Protein 4P4Y (pdb70)

Radius of gyration: 23.5 Å; Cα contacts (8 Å, |Δi|>4): 113; chains: 7; bounding box: 56×49×52 Å

Structure (mmCIF, N/CA/C/O backbone):
data_4P4Y
#
_entry.id   4P4Y
#
_cell.length_a   66.260
_cell.length_b   66.260
_cell.length_c   154.630
_cell.angle_alpha   90.00
_cell.angle_beta   90.00
_cell.angle_gamma   120.00
#
_symmetry.space_group_name_H-M   'H 3 2'
#
loop_
_entity.id
_entity.type
_entity.pdbx_description
1 polymer 'CYCLIC HEXADECAPEPTIDE (ORN)YLL(PHI)YTE(ORN)KVT(MAA)TVK'
2 non-polymer 'SULFATE ION'
3 non-polymer 'CHLORIDE ION'
4 water water
#
loop_
_atom_site.group_PDB
_atom_site.id
_atom_site.type_symbol
_atom_site.label_atom_id
_atom_site.label_alt_id
_atom_site.label_comp_id
_atom_site.label_asym_id
_atom_site.label_entity_id
_atom_site.label_seq_id
_atom_site.pdbx_PDB_ins_code
_atom_site.Cartn_x
_atom_site.Cartn_y
_atom_site.Cartn_z
_atom_site.occupancy
_atom_site.B_iso_or_equiv
_atom_site.auth_seq_id
_atom_site.auth_comp_id
_atom_site.auth_asym_id
_atom_site.auth_atom_id
_atom_site.pdbx_PDB_model_num
ATOM 19 N N . TYR A 1 2 ? 10.557 32.265 63.846 1.00 21.43 2 TYR A N 1
ATOM 20 C CA . TYR A 1 2 ? 10.486 31.777 65.218 1.00 21.03 2 TYR A CA 1
ATOM 21 C C . TYR A 1 2 ? 11.868 31.372 65.655 1.00 18.22 2 TYR A C 1
ATOM 22 O O . TYR A 1 2 ? 12.745 31.063 64.844 1.00 17.05 2 TYR A O 1
ATOM 40 N N . LEU A 1 3 ? 12.021 31.354 66.982 1.00 19.49 3 LEU A N 1
ATOM 41 C CA . LEU A 1 3 ? 13.223 30.834 67.648 1.00 16.00 3 LEU A CA 1
ATOM 42 C C . LEU A 1 3 ? 12.820 29.502 68.211 1.00 17.06 3 LEU A C 1
ATOM 43 O O . LEU A 1 3 ? 11.778 29.385 68.837 1.00 19.13 3 LEU A O 1
ATOM 59 N N . LEU A 1 4 ? 13.669 28.500 68.002 1.00 18.83 4 LEU A N 1
ATOM 60 C CA . LEU A 1 4 ? 13.405 27.147 68.441 1.00 15.56 4 LEU A CA 1
ATOM 61 C C . LEU A 1 4 ? 14.640 26.567 69.075 1.00 15.01 4 LEU A C 1
ATOM 62 O O . LEU A 1 4 ? 15.704 26.563 68.481 1.00 20.56 4 LEU A O 1
ATOM 98 N N . TYR A 1 6 ? 15.585 22.782 70.415 1.00 16.38 6 TYR A N 1
ATOM 99 C CA . TYR A 1 6 ? 15.023 21.441 70.310 1.00 19.27 6 TYR A CA 1
ATOM 100 C C . TYR A 1 6 ? 16.059 20.394 70.688 1.00 20.43 6 TYR A C 1
ATOM 101 O O . TYR A 1 6 ? 17.255 20.633 70.607 1.00 17.78 6 TYR A O 1
ATOM 119 N N . THR A 1 7 ? 15.579 19.246 71.133 1.00 20.22 7 THR A N 1
ATOM 120 C CA . THR A 1 7 ? 16.462 18.133 71.413 1.00 18.35 7 THR A CA 1
ATOM 121 C C . THR A 1 7 ? 15.675 16.847 71.428 1.00 20.95 7 THR A C 1
ATOM 122 O O . THR A 1 7 ? 14.454 16.855 71.663 1.00 22.42 7 THR A O 1
ATOM 133 N N . GLU A 1 8 ? 16.344 15.740 71.110 1.00 22.75 8 GLU A N 1
ATOM 134 C CA . GLU A 1 8 ? 15.775 14.430 71.371 1.00 25.66 8 GLU A CA 1
ATOM 135 C C . GLU A 1 8 ? 16.225 13.819 72.679 1.00 25.13 8 GLU A C 1
ATOM 136 O O . GLU A 1 8 ? 15.824 12.747 73.018 1.00 28.74 8 GLU A O 1
ATOM 166 N N . LYS A 1 10 ? 21.895 16.935 73.316 1.00 26.70 10 LYS A N 1
ATOM 167 C CA . LYS A 1 10 ? 22.263 18.335 73.198 1.00 31.84 10 LYS A CA 1
ATOM 168 C C . LYS A 1 10 ? 21.077 19.176 72.797 1.00 40.21 10 LYS A C 1
ATOM 169 O O . LYS A 1 10 ? 20.233 18.731 72.016 1.00 30.37 10 LYS A O 1
ATOM 188 N N . VAL A 1 11 ? 21.025 20.398 73.320 1.00 24.33 11 VAL A N 1
ATOM 189 C CA . VAL A 1 11 ? 20.035 21.376 72.847 1.00 21.46 11 VAL A CA 1
ATOM 190 C C . VAL A 1 11 ? 20.567 22.110 71.637 1.00 24.62 11 VAL A C 1
ATOM 191 O O . VAL A 1 11 ? 21.676 22.671 71.649 1.00 22.88 11 VAL A O 1
ATOM 204 N N . THR A 1 12 ? 19.815 22.062 70.532 1.00 21.99 12 THR A N 1
ATOM 205 C CA . THR A 1 12 ? 20.162 22.736 69.310 1.00 20.73 12 THR A CA 1
ATOM 206 C C . THR A 1 12 ? 19.299 23.970 69.198 1.00 21.33 12 THR A C 1
ATOM 207 O O . THR A 1 12 ? 18.105 23.873 69.384 1.00 18.44 12 THR A O 1
ATOM 231 N N . THR A 1 14 ? 17.841 27.139 66.654 1.00 19.53 14 THR A N 1
ATOM 232 C CA . THR A 1 14 ? 17.674 27.517 65.275 1.00 20.51 14 THR A CA 1
ATOM 233 C C . THR A 1 14 ? 16.700 28.689 65.228 1.00 21.80 14 THR A C 1
ATOM 234 O O . THR A 1 14 ? 15.917 28.909 66.163 1.00 23.22 14 THR A O 1
ATOM 245 N N . VAL A 1 15 ? 16.844 29.491 64.195 1.00 19.67 15 VAL A N 1
ATOM 246 C CA . VAL A 1 15 ? 15.890 30.548 63.862 1.00 20.38 15 VAL A CA 1
ATOM 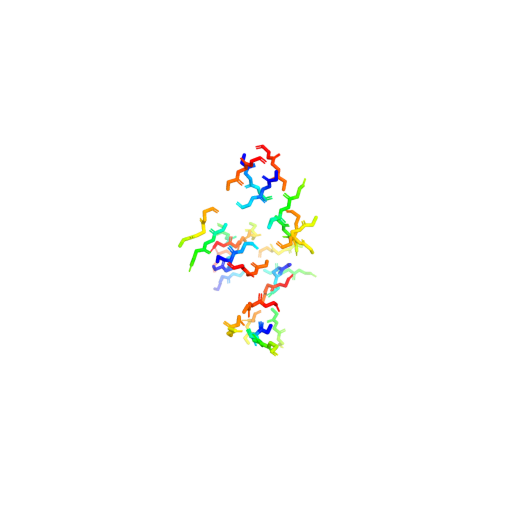247 C C . VAL A 1 15 ? 15.386 30.331 62.463 1.00 20.47 15 VAL A C 1
ATOM 248 O O . VAL A 1 15 ? 16.162 30.226 61.510 1.00 25.56 15 VAL A O 1
ATOM 261 N N . LYS A 1 16 ? 14.091 30.256 62.323 1.00 23.67 16 LYS A N 1
ATOM 262 C CA . LYS A 1 16 ? 13.528 30.028 61.010 1.00 31.97 16 LYS A CA 1
ATOM 263 C C . LYS A 1 16 ? 12.516 31.109 60.734 1.00 22.41 16 LYS A C 1
ATOM 264 O O . LYS A 1 16 ? 11.422 31.089 61.271 1.00 24.99 16 LYS A O 1
ATOM 301 N N . TYR B 1 2 ? 10.601 14.881 70.278 1.00 20.09 2 TYR B N 1
ATOM 302 C CA . TYR B 1 2 ? 11.468 16.007 70.511 1.00 18.91 2 TYR B CA 1
ATOM 303 C C . TYR B 1 2 ? 10.918 16.783 71.675 1.00 18.07 2 TYR B C 1
ATOM 304 O O . TYR B 1 2 ? 9.709 16.823 71.867 1.00 21.17 2 TYR B O 1
ATOM 322 N N . LEU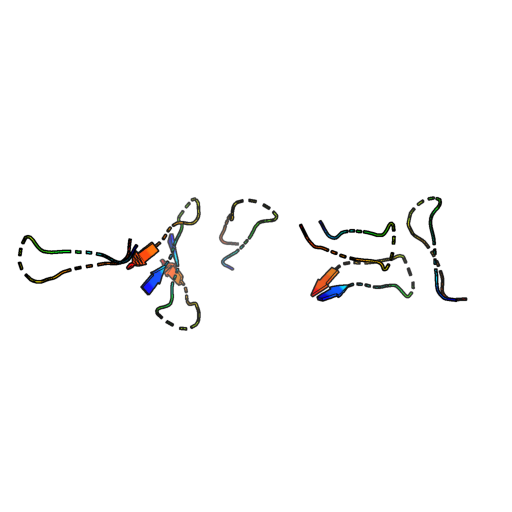 B 1 3 ? 11.815 17.374 72.462 1.00 18.89 3 LEU B N 1
ATOM 323 C CA . LEU B 1 3 ? 11.447 18.400 73.435 1.00 17.04 3 LEU B CA 1
ATOM 324 C C . LEU B 1 3 ? 11.694 19.712 72.708 1.00 15.93 3 LEU B C 1
ATOM 325 O O . LEU B 1 3 ? 12.768 19.878 72.075 1.00 19.10 3 LEU B O 1
ATOM 341 N N . LEU B 1 4 ? 10.718 20.631 72.744 1.00 18.71 4 LEU B N 1
ATOM 342 C CA . LEU B 1 4 ? 10.741 21.871 71.959 1.00 19.34 4 LEU B CA 1
ATOM 343 C C . LEU B 1 4 ? 10.425 23.076 72.808 1.00 21.78 4 LEU B C 1
ATOM 344 O O . LEU B 1 4 ? 9.398 23.082 73.487 1.00 21.13 4 LEU B O 1
ATOM 380 N N A TYR B 1 6 ? 9.753 27.026 71.946 0.42 19.94 6 TYR B N 1
ATOM 381 N N B TYR B 1 6 ? 9.751 27.049 71.998 0.58 20.36 6 TYR B N 1
ATOM 382 C CA A TYR B 1 6 ? 9.679 27.971 70.852 0.42 18.62 6 TYR B CA 1
ATOM 383 C CA B TYR B 1 6 ? 9.407 27.838 70.815 0.58 18.44 6 TYR B CA 1
ATOM 384 C C A TYR B 1 6 ? 9.014 29.270 71.203 0.42 20.34 6 TYR B C 1
ATOM 385 C C B TYR B 1 6 ? 8.991 29.263 71.207 0.58 20.86 6 TYR B C 1
ATOM 386 O O A TYR B 1 6 ? 8.220 29.372 72.144 0.42 18.97 6 TYR B O 1
ATOM 387 O O B TYR B 1 6 ? 8.336 29.451 72.235 0.58 19.65 6 TYR B O 1
ATOM 422 N N . THR B 1 7 ? 9.313 30.254 70.382 1.00 20.61 7 THR B N 1
ATOM 423 C CA . THR B 1 7 ? 8.780 31.574 70.571 1.00 21.67 7 THR B CA 1
ATOM 424 C C . THR B 1 7 ? 8.850 32.387 69.297 1.00 18.80 7 THR B C 1
ATOM 425 O O . THR B 1 7 ? 9.749 32.192 68.466 1.00 21.79 7 THR B O 1
ATOM 436 N N . GLU B 1 8 ? 7.920 33.317 69.174 1.00 21.43 8 GLU B N 1
ATOM 437 C CA . GLU B 1 8 ? 7.997 34.342 68.134 1.00 21.86 8 GLU B CA 1
ATOM 438 C C . GLU B 1 8 ? 8.471 35.685 68.677 1.00 21.89 8 GLU B C 1
ATOM 439 O O . GLU B 1 8 ? 8.570 36.644 67.938 1.00 23.51 8 GLU B O 1
ATOM 469 N N . LYS B 1 10 ? 6.245 35.070 74.538 1.00 23.28 10 LYS B N 1
ATOM 470 C CA . LYS B 1 10 ? 6.403 34.007 75.511 1.00 24.54 10 LYS B CA 1
ATOM 471 C C . LYS B 1 10 ? 7.100 32.813 74.901 1.00 28.83 10 LYS B C 1
ATOM 472 O O . LYS B 1 10 ? 6.987 32.538 73.691 1.00 25.38 10 LYS B O 1
ATOM 491 N N . VAL B 1 11 ? 7.804 32.083 75.766 1.00 22.06 11 VAL B N 1
ATOM 492 C CA . VAL B 1 11 ? 8.387 30.817 75.387 1.00 21.87 11 VAL B CA 1
ATOM 493 C C . VAL B 1 11 ? 7.392 29.682 75.717 1.00 22.14 11 VAL B C 1
ATOM 494 O O . VAL B 1 11 ? 6.927 29.565 76.840 1.00 24.27 11 VAL B O 1
ATOM 507 N N . THR B 1 12 ? 7.056 28.890 74.695 1.00 20.41 12 THR B N 1
ATOM 508 C CA . THR B 1 12 ? 6.112 27.772 74.807 1.00 22.10 12 THR B CA 1
ATOM 509 C C . THR B 1 12 ? 6.927 26.488 74.871 1.00 20.26 12 THR B C 1
ATOM 510 O O . THR B 1 12 ? 7.752 26.298 74.007 1.00 20.04 12 THR B O 1
ATOM 534 N N . THR B 1 14 ? 6.894 22.250 74.670 1.00 20.57 14 THR B N 1
ATOM 535 C CA . THR B 1 14 ? 6.071 21.104 74.339 1.00 20.43 14 THR B CA 1
ATOM 536 C C . THR B 1 14 ? 6.964 19.884 74.104 1.00 19.95 14 THR B C 1
ATOM 537 O O . THR B 1 14 ? 8.174 20.033 73.873 1.00 20.41 14 THR B O 1
ATOM 548 N N . VAL B 1 15 ? 6.330 18.711 74.171 1.00 21.65 15 VAL B N 1
ATOM 549 C 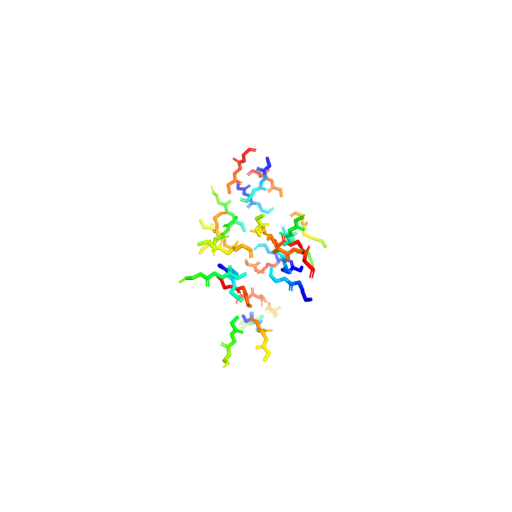CA . VAL B 1 15 ? 6.934 17.455 73.780 1.00 26.56 15 VAL B CA 1
ATOM 550 C C . VAL B 1 15 ? 6.141 16.934 72.598 1.00 26.47 15 VAL B C 1
ATOM 551 O O . VAL B 1 15 ? 4.936 16.791 72.684 1.00 26.16 15 VAL B O 1
ATOM 564 N N . LYS B 1 16 ? 6.825 16.656 71.514 1.00 23.69 16 LYS B N 1
ATOM 565 C CA . LYS B 1 16 ? 6.180 16.119 70.313 1.00 22.01 16 LYS B CA 1
ATOM 566 C C . LYS B 1 16 ? 6.807 14.789 69.981 1.00 22.20 16 LYS B C 1
ATOM 567 O O . LYS B 1 16 ? 7.839 14.757 69.331 1.00 25.26 16 LYS B O 1
ATOM 604 N N A TYR C 1 2 ? 22.952 37.161 68.293 0.47 24.07 2 TYR C N 1
AT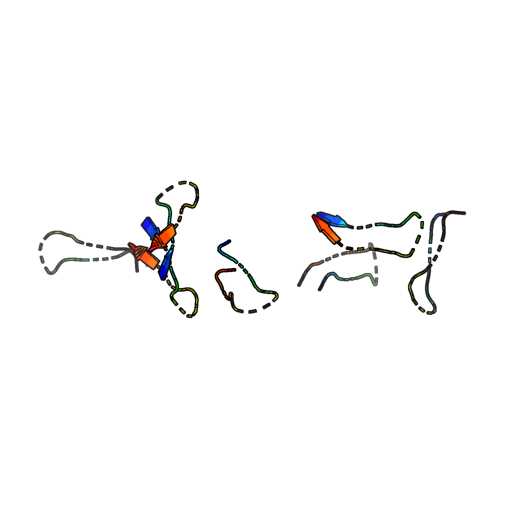OM 605 N N B TYR C 1 2 ? 22.970 37.204 68.300 0.53 24.67 2 TYR C N 1
ATOM 606 C CA A TYR C 1 2 ? 22.804 36.022 69.179 0.47 25.83 2 TYR C CA 1
ATOM 607 C CA B TYR C 1 2 ? 22.793 36.155 69.305 0.53 25.05 2 TYR C CA 1
ATOM 608 C C A TYR C 1 2 ? 21.357 35.901 69.606 0.47 20.19 2 TYR C C 1
ATOM 609 C C B TYR C 1 2 ? 21.316 35.899 69.504 0.53 19.09 2 TYR C C 1
ATOM 610 O O A TYR C 1 2 ? 20.611 36.887 69.640 0.47 22.78 2 TYR C O 1
ATOM 611 O O B TYR C 1 2 ? 20.503 36.820 69.301 0.53 19.49 2 TYR C O 1
ATOM 646 N N . LEU C 1 3 ? 20.968 34.663 69.890 1.00 21.61 3 LEU C N 1
ATOM 647 C CA . LEU C 1 3 ? 19.648 34.339 70.408 1.00 20.55 3 LEU C CA 1
ATOM 648 C C . LEU C 1 3 ? 19.845 34.362 71.926 1.00 16.47 3 LEU C C 1
ATOM 649 O O . LEU C 1 3 ? 20.846 33.849 72.419 1.00 18.99 3 LEU C O 1
ATOM 665 N N A LEU C 1 4 ? 18.903 34.937 72.653 0.45 17.00 4 LEU C N 1
ATOM 666 N N B LEU C 1 4 ? 18.925 34.987 72.640 0.55 15.90 4 LEU C N 1
ATOM 667 C CA A LEU C 1 4 ? 19.053 35.169 74.068 0.45 18.40 4 LEU C CA 1
ATOM 668 C CA B LEU C 1 4 ? 19.009 35.175 74.065 0.55 18.54 4 LEU C CA 1
ATOM 669 C C A LEU C 1 4 ? 17.741 34.937 74.825 0.45 15.74 4 LEU C C 1
ATOM 670 C C B LEU C 1 4 ? 17.681 34.768 74.701 0.55 15.31 4 LEU C C 1
ATOM 671 O O A LEU C 1 4 ? 16.745 35.618 74.555 0.45 19.28 4 LEU C O 1
ATOM 672 O O B LEU C 1 4 ? 16.612 35.110 74.185 0.55 16.35 4 LEU C O 1
ATOM 723 N N . TYR C 1 6 ? 16.377 35.272 78.706 1.00 17.74 6 TYR C N 1
ATOM 724 C CA . TYR C 1 6 ? 16.803 35.830 79.956 1.00 17.55 6 TYR C CA 1
ATOM 725 C C . TYR C 1 6 ? 15.662 35.997 80.937 1.00 19.63 6 TYR C C 1
ATOM 726 O O . TYR C 1 6 ? 14.495 36.036 80.554 1.00 21.53 6 TYR C O 1
ATOM 744 N N . THR C 1 7 ? 16.030 36.053 82.208 1.00 18.91 7 THR C N 1
ATOM 745 C CA . THR C 1 7 ? 15.057 36.238 83.243 1.00 19.52 7 THR C CA 1
ATOM 746 C C . THR C 1 7 ? 15.749 36.768 84.492 1.00 21.96 7 THR C C 1
ATOM 747 O O . THR C 1 7 ? 16.929 36.48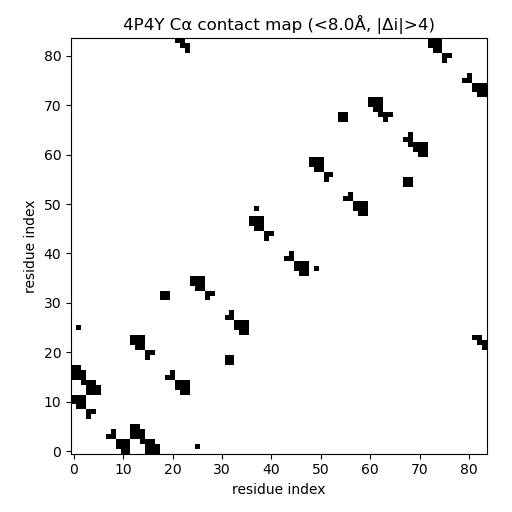7 84.732 1.00 22.92 7 THR C O 1
ATOM 758 N N . GLU C 1 8 ? 15.032 37.543 85.274 1.00 23.47 8 GLU C N 1
ATOM 759 C CA . GLU C 1 8 ? 15.495 37.874 86.627 1.00 26.37 8 GLU C CA 1
ATOM 760 C C . GLU C 1 8 ? 14.870 36.989 87.694 1.00 26.58 8 GLU C C 1
ATOM 761 O O . GLU C 1 8 ? 15.227 37.094 88.863 1.00 29.29 8 GLU C O 1
ATOM 791 N N . LYS C 1 10 ? 9.449 35.590 84.613 1.00 26.78 10 LYS C N 1
ATOM 792 C CA . LYS C 1 10 ? 9.229 35.100 83.262 1.00 28.37 10 LYS C CA 1
ATOM 793 C C . LYS C 1 10 ? 10.495 35.005 82.461 1.00 23.12 10 LYS C C 1
ATOM 794 O O . LYS C 1 10 ? 11.404 35.806 82.632 1.00 21.99 10 LYS C O 1
ATOM 813 N N . VAL C 1 1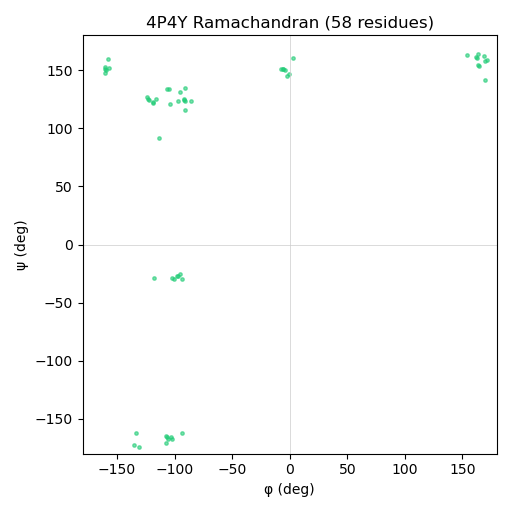1 ? 10.520 34.053 81.535 1.00 19.53 11 VAL C N 1
ATOM 814 C CA . VAL C 1 11 ? 11.614 33.976 80.577 1.00 19.77 11 VAL C CA 1
ATOM 815 C C . VAL C 1 11 ? 11.276 34.759 79.320 1.00 18.15 11 VAL C C 1
ATOM 816 O O . VAL C 1 11 ? 10.217 34.542 78.703 1.00 21.31 11 VAL C O 1
ATOM 829 N N . THR C 1 12 ? 12.159 35.701 78.955 1.00 17.29 12 THR C N 1
ATOM 830 C CA . THR C 1 12 ? 11.972 36.573 77.817 1.00 18.07 12 THR C CA 1
ATOM 831 C C . THR C 1 12 ? 12.912 36.1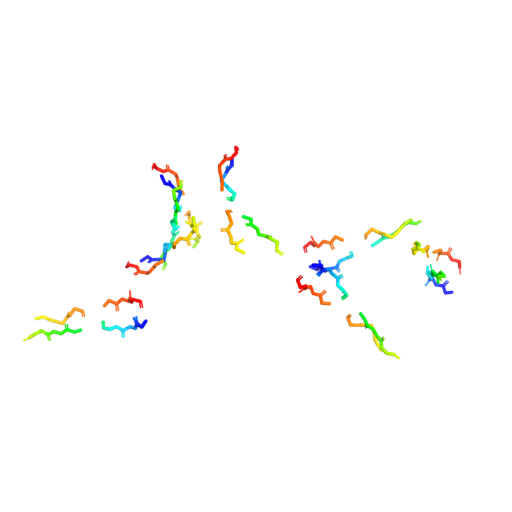21 76.710 1.00 25.10 12 THR C C 1
ATOM 832 O O . THR C 1 12 ? 14.091 35.933 76.972 1.00 18.20 12 THR C O 1
ATOM 856 N N . THR C 1 14 ? 14.794 37.025 73.002 1.00 19.14 14 THR C N 1
ATOM 857 C CA . THR C 1 14 ? 15.084 38.061 72.044 1.00 20.03 14 THR C CA 1
ATOM 858 C C . THR C 1 14 ? 16.204 37.623 71.103 1.00 19.10 14 THR C C 1
ATOM 859 O O . THR C 1 14 ? 16.953 36.672 71.402 1.00 22.30 14 THR C O 1
ATOM 870 N N . VAL C 1 15 ? 16.331 38.340 70.000 1.00 20.63 15 VAL C N 1
ATOM 871 C CA . VAL C 1 15 ? 17.463 38.214 69.084 1.00 20.66 15 VAL C CA 1
ATOM 872 C C . VAL C 1 15 ? 18.225 39.527 68.998 1.00 21.59 15 VAL C C 1
ATOM 873 O O . VAL C 1 15 ? 17.652 40.542 68.668 1.00 25.74 15 VAL C O 1
ATOM 886 N N . LYS C 1 16 ? 19.545 39.481 69.339 1.00 20.65 16 LYS C N 1
ATOM 887 C CA . LYS C 1 16 ? 20.330 40.694 69.258 1.00 21.89 16 LYS C CA 1
ATOM 888 C C . LYS C 1 16 ? 21.436 40.552 68.205 1.00 22.10 16 LYS C C 1
ATOM 889 O O . LYS C 1 16 ? 22.466 39.955 68.451 1.00 27.50 16 LYS C O 1
ATOM 926 N N A TYR D 1 2 ? 18.469 37.947 93.558 0.42 18.99 2 TYR D N 1
ATOM 927 N N B TYR D 1 2 ? 18.524 37.961 93.559 0.58 18.70 2 TYR D N 1
ATOM 928 C CA A TYR D 1 2 ? 19.357 38.456 94.579 0.42 17.90 2 TYR D CA 1
ATOM 929 C CA B TYR D 1 2 ? 19.481 38.512 94.475 0.58 17.72 2 TYR D CA 1
ATOM 930 C C A TYR D 1 2 ? 20.295 37.337 95.035 0.42 18.87 2 TYR D C 1
ATOM 931 C C B TYR D 1 2 ? 20.244 37.389 95.154 0.58 19.15 2 TYR D C 1
ATOM 932 O O A TYR D 1 2 ? 19.958 36.144 94.924 0.42 17.80 2 TYR D O 1
ATOM 933 O O B TYR D 1 2 ? 19.740 36.264 95.334 0.58 20.46 2 TYR D O 1
ATOM 968 N N . LEU D 1 3 ? 21.458 37.729 95.546 1.00 20.06 3 LEU D N 1
ATOM 969 C CA . LEU D 1 3 ? 22.292 36.853 96.342 1.00 20.78 3 LEU D CA 1
ATOM 970 C C . LEU D 1 3 ? 22.100 37.286 97.779 1.00 25.51 3 LEU D C 1
ATOM 971 O O . LEU D 1 3 ? 22.087 38.456 98.067 1.00 21.40 3 LEU D O 1
ATOM 987 N N A LEU D 1 4 ? 21.959 36.315 98.663 0.36 25.26 4 LEU D N 1
ATOM 988 N N B LEU D 1 4 ? 21.959 36.339 98.688 0.64 26.66 4 LEU D N 1
ATOM 989 C CA A LEU D 1 4 ? 21.708 36.579 100.060 0.36 23.35 4 LEU D CA 1
ATOM 990 C CA B LEU D 1 4 ? 21.732 36.677 100.078 0.64 24.61 4 LEU D CA 1
ATOM 991 C C A LEU D 1 4 ? 22.690 35.771 100.874 0.36 18.77 4 LEU D C 1
ATOM 992 C C B LEU D 1 4 ? 22.571 35.787 100.955 0.64 19.78 4 LEU D C 1
ATOM 993 O O A LEU D 1 4 ? 22.862 34.578 100.631 0.36 19.60 4 LEU D O 1
ATOM 994 O O B LEU D 1 4 ? 22.470 34.558 100.894 0.64 21.81 4 LEU D O 1
ATOM 1045 N N . TYR D 1 6 ? 23.015 35.019 104.970 1.00 21.00 6 TYR D N 1
ATOM 1046 C CA . TYR D 1 6 ? 22.383 35.361 106.219 1.00 28.04 6 TYR D CA 1
ATOM 1047 C C . TYR D 1 6 ? 22.860 34.497 107.342 1.00 21.45 6 TYR D C 1
ATOM 1048 O O . TYR D 1 6 ? 23.412 33.414 107.170 1.00 21.98 6 TYR D O 1
ATOM 1066 N N . THR D 1 7 ? 22.673 35.042 108.512 1.00 17.90 7 THR D N 1
ATOM 1067 C CA . THR D 1 7 ? 23.075 34.351 109.709 1.00 18.56 7 THR D CA 1
ATOM 1068 C C . THR D 1 7 ? 22.387 34.862 110.990 1.00 20.92 7 THR D C 1
ATOM 1069 O O . THR D 1 7 ? 21.956 36.025 111.042 1.00 23.52 7 THR D O 1
ATOM 1080 N N . GLU D 1 8 ? 22.213 33.993 111.989 1.00 24.35 8 GLU D N 1
ATOM 1081 C CA . GLU D 1 8 ? 21.746 34.416 113.302 1.00 26.13 8 GLU D CA 1
ATOM 1082 C C . GLU D 1 8 ? 22.903 34.531 114.285 1.00 25.62 8 GLU D C 1
ATOM 1083 O O . GLU D 1 8 ? 22.712 34.932 115.415 1.00 28.17 8 GLU D O 1
ATOM 1113 N N . LYS D 1 10 ? 26.659 30.101 111.814 1.00 26.77 10 LYS D N 1
ATOM 1114 C CA . LYS D 1 10 ? 27.112 29.932 110.440 1.00 31.47 10 LYS D CA 1
ATOM 1115 C C . LYS D 1 10 ? 26.463 30.925 109.492 1.00 22.51 10 LYS D C 1
ATOM 1116 O O . LYS D 1 10 ? 25.316 31.344 109.695 1.00 23.00 10 LYS D O 1
ATOM 1135 N N . VAL D 1 11 ? 27.199 31.251 108.448 1.00 20.86 11 VAL D N 1
ATOM 1136 C CA . VAL D 1 11 ? 26.687 32.127 107.378 1.00 19.88 11 VAL D CA 1
ATOM 1137 C C . VAL D 1 11 ? 26.194 31.231 106.251 1.00 21.61 11 VAL D C 1
ATOM 1138 O O . VAL D 1 11 ? 26.911 30.324 105.794 1.00 23.82 11 VAL D O 1
ATOM 1151 N N . THR D 1 12 ? 24.923 31.397 105.874 1.00 23.34 12 THR D N 1
ATOM 1152 C CA . THR D 1 12 ? 24.251 30.584 104.866 1.00 25.29 12 THR D CA 1
ATOM 1153 C C . THR D 1 12 ? 24.064 31.427 103.597 1.00 20.63 12 THR D C 1
ATOM 1154 O O . THR D 1 12 ? 23.666 32.570 103.708 1.00 19.96 12 THR D O 1
ATOM 1178 N N . THR D 1 14 ? 22.134 31.973 99.753 1.00 22.49 14 THR D N 1
ATOM 1179 C CA . THR D 1 14 ? 21.110 31.559 98.834 1.00 27.36 14 THR D CA 1
ATOM 1180 C C . THR D 1 14 ? 21.056 32.552 97.680 1.00 20.47 14 THR D C 1
ATOM 1181 O O . THR D 1 14 ? 21.531 33.681 97.782 1.00 22.43 14 THR D O 1
ATOM 1192 N N . VAL D 1 15 ? 20.497 32.069 96.585 1.00 25.43 15 VAL D N 1
ATOM 1193 C CA . VAL D 1 15 ? 20.212 32.926 95.423 1.00 21.66 15 VAL D CA 1
ATOM 1194 C C . VAL D 1 15 ? 18.724 32.822 95.144 1.00 22.62 15 VAL D C 1
ATOM 1195 O O . VAL D 1 15 ? 18.192 31.731 94.939 1.00 28.09 15 VAL D O 1
ATOM 1208 N N . LYS D 1 16 ? 18.045 33.957 95.116 1.00 24.08 16 LYS D N 1
ATOM 1209 C CA . LYS D 1 16 ? 16.615 33.957 94.861 1.00 28.31 16 LYS D CA 1
ATOM 1210 C C . LYS D 1 16 ? 16.345 34.825 93.655 1.00 22.69 16 LYS D C 1
ATOM 1211 O O . LYS D 1 16 ? 16.373 36.033 93.742 1.00 25.14 16 LYS D O 1
ATOM 1248 N N . TYR E 1 2 ? 29.199 28.797 91.283 1.00 19.20 2 TYR E N 1
ATOM 1249 C CA . TYR E 1 2 ? 29.551 29.256 92.588 1.00 18.97 2 TYR E CA 1
ATOM 1250 C C . TYR E 1 2 ? 29.024 30.680 92.765 1.00 18.92 2 TYR E C 1
ATOM 1251 O O . TYR E 1 2 ? 29.040 31.481 91.831 1.00 21.04 2 TYR E O 1
ATOM 1269 N N . LEU E 1 3 ? 28.633 31.015 93.993 1.00 18.21 3 LEU E N 1
ATOM 1270 C CA . LEU E 1 3 ? 28.419 32.375 94.397 1.00 18.47 3 LEU E CA 1
ATOM 1271 C C . LEU E 1 3 ? 29.758 32.825 94.957 1.00 16.59 3 LEU E C 1
ATOM 1272 O O . LEU E 1 3 ? 30.412 32.109 95.707 1.00 19.92 3 LEU E O 1
ATOM 1288 N N . LEU E 1 4 ? 30.155 34.017 94.553 1.00 19.07 4 LEU E N 1
ATOM 1289 C CA . LEU E 1 4 ? 31.482 34.541 94.851 1.00 17.94 4 LEU E CA 1
ATOM 1290 C C . LEU E 1 4 ? 31.425 35.956 95.412 1.00 21.80 4 LEU E C 1
ATOM 1291 O O . LEU E 1 4 ? 30.851 36.838 94.792 1.00 22.23 4 LEU E O 1
ATOM 1327 N N . TYR E 1 6 ? 34.423 38.745 96.394 1.00 21.06 6 TYR E N 1
ATOM 1328 C CA . TYR E 1 6 ? 35.849 38.910 96.425 1.00 30.78 6 TYR E CA 1
ATOM 1329 C C . TYR E 1 6 ? 36.296 40.347 96.656 1.00 25.62 6 TYR E C 1
ATOM 1330 O O . TYR E 1 6 ? 35.548 41.311 96.429 1.00 25.19 6 TYR E O 1
ATOM 1348 N N . THR E 1 7 ? 37.556 40.468 97.054 1.00 22.38 7 THR E N 1
ATOM 1349 C CA . THR E 1 7 ? 38.142 41.746 97.404 1.00 23.83 7 THR E CA 1
ATOM 1350 C C . THR E 1 7 ? 39.664 41.698 97.286 1.00 34.12 7 THR E C 1
ATOM 1351 O O . THR E 1 7 ? 40.262 40.609 97.297 1.00 34.29 7 THR E O 1
ATOM 1362 N N . GLU E 1 8 ? 40.282 42.875 97.166 1.00 34.28 8 GLU E N 1
ATOM 1363 C CA . GLU E 1 8 ? 41.732 43.008 97.258 1.00 35.22 8 GLU E CA 1
ATOM 1364 C C . GLU E 1 8 ? 42.160 43.883 98.430 1.00 34.25 8 GLU E C 1
ATOM 1365 O O . GLU E 1 8 ? 43.313 44.211 98.551 1.00 38.58 8 GLU E O 1
ATOM 1395 N N . LYS E 1 10 ? 36.999 47.085 98.105 1.00 36.11 10 LYS E N 1
ATOM 1396 C CA . LYS E 1 10 ? 35.560 46.946 97.971 1.00 37.70 10 LYS E CA 1
ATOM 1397 C C . LYS E 1 10 ? 35.270 45.466 97.950 1.00 31.98 10 LYS E C 1
ATOM 1398 O O . LYS E 1 10 ? 36.160 44.653 97.660 1.00 38.67 10 LYS E O 1
ATOM 1417 N N . VAL E 1 11 ? 34.031 45.124 98.238 1.00 21.99 11 VAL E N 1
ATOM 1418 C CA . VAL E 1 11 ? 33.584 43.748 98.128 1.00 19.39 11 VAL E CA 1
ATOM 1419 C C . VAL E 1 11 ? 32.731 43.594 96.857 1.00 26.25 11 VAL E C 1
ATOM 1420 O O . VAL E 1 11 ? 31.734 44.288 96.688 1.00 27.80 11 VAL E O 1
ATOM 1433 N N . THR E 1 12 ? 33.162 42.714 95.954 1.00 27.68 12 THR E N 1
ATOM 1434 C CA . THR E 1 12 ? 32.508 42.538 94.661 1.00 25.88 12 THR E CA 1
ATOM 1435 C C . THR E 1 12 ? 31.763 41.216 94.645 1.00 20.64 12 THR E C 1
ATOM 1436 O O . THR E 1 12 ? 32.350 40.209 95.006 1.00 21.44 12 THR E O 1
ATOM 1460 N N . THR E 1 14 ? 29.568 38.177 92.467 1.00 22.69 14 THR E N 1
ATOM 1461 C CA . THR E 1 14 ? 29.359 37.643 91.129 1.00 21.65 14 THR E CA 1
ATOM 1462 C C . THR E 1 14 ? 28.941 36.188 91.283 1.00 23.47 14 THR E C 1
ATOM 1463 O O . THR E 1 14 ? 29.121 35.572 92.345 1.00 20.82 14 THR E O 1
ATOM 1474 N N . VAL E 1 15 ? 28.372 35.640 90.205 1.00 25.78 15 VAL E N 1
ATOM 1475 C CA . VAL E 1 15 ? 27.976 34.234 90.164 1.00 20.25 15 VAL E CA 1
ATOM 1476 C C . VAL E 1 15 ? 28.695 33.674 88.973 1.00 21.49 15 VAL E C 1
ATOM 1477 O O . VAL E 1 15 ? 28.594 34.198 87.860 1.00 2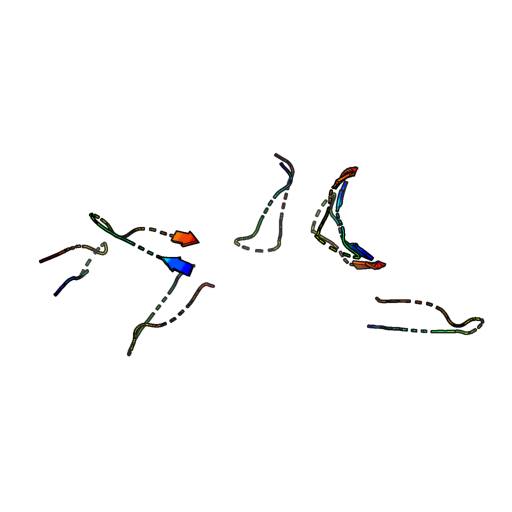4.25 15 VAL E O 1
ATOM 1490 N N . LYS E 1 16 ? 29.431 32.587 89.195 1.00 24.89 16 LYS E N 1
ATOM 1491 C CA . LYS E 1 16 ? 30.174 31.925 88.129 1.00 26.61 16 LYS E CA 1
ATOM 1492 C C . LYS E 1 16 ? 29.681 30.488 87.972 1.00 23.46 16 LYS E C 1
ATOM 1493 O O . LYS E 1 16 ? 30.098 29.598 88.688 1.00 24.66 16 LYS E O 1
ATOM 1530 N N . TYR F 1 2 ? 43.055 38.690 111.956 1.00 51.69 2 TYR F N 1
ATOM 1531 C CA . TYR F 1 2 ? 41.758 38.403 111.327 1.00 46.08 2 TYR F CA 1
ATOM 1532 C C . TYR F 1 2 ? 41.513 39.280 110.117 1.00 36.31 2 TYR F C 1
ATOM 1533 O O . TYR F 1 2 ? 41.854 40.471 110.112 1.00 45.09 2 TYR F O 1
ATOM 1551 N N . LEU F 1 3 ? 40.871 38.691 109.115 1.00 42.76 3 LEU F N 1
ATOM 1552 C CA . LEU F 1 3 ? 40.507 39.382 107.882 1.00 46.37 3 LEU F CA 1
ATOM 1553 C C . LEU F 1 3 ? 39.034 39.640 107.849 1.00 40.96 3 LEU F C 1
ATOM 1554 O O . LEU F 1 3 ? 38.250 38.727 108.086 1.00 42.87 3 LEU F O 1
ATOM 1570 N N . LEU F 1 4 ? 38.667 40.866 107.492 1.00 31.70 4 LEU F N 1
ATOM 1571 C CA . LEU F 1 4 ? 37.408 41.413 107.970 1.00 23.98 4 LEU F CA 1
ATOM 1572 C C . LEU F 1 4 ? 36.600 42.059 106.912 1.00 24.25 4 LEU F C 1
ATOM 1573 O O . LEU F 1 4 ? 37.143 42.800 106.073 1.00 24.31 4 LEU F O 1
ATOM 1609 N N . TYR F 1 6 ? 33.489 44.699 107.403 1.00 23.69 6 TYR F N 1
ATOM 1610 C CA . TYR F 1 6 ? 32.727 45.367 108.460 1.00 21.66 6 TYR F CA 1
ATOM 1611 C C . TYR F 1 6 ? 31.832 46.456 107.900 1.00 24.94 6 TYR F C 1
ATOM 1612 O O . TYR F 1 6 ? 32.085 46.983 106.819 1.00 21.37 6 TYR F O 1
ATOM 1630 N N . THR F 1 7 ? 30.791 46.802 108.664 1.00 21.95 7 THR F N 1
ATOM 1631 C CA . THR F 1 7 ? 29.924 47.912 108.267 1.00 21.47 7 THR F CA 1
ATOM 1632 C C . THR F 1 7 ? 29.158 48.426 109.439 1.00 20.83 7 THR F C 1
ATOM 1633 O O . THR F 1 7 ? 28.929 47.703 110.414 1.00 23.38 7 THR F O 1
ATOM 1644 N N . GLU F 1 8 ? 28.882 49.722 109.439 1.00 21.85 8 GLU F N 1
ATOM 1645 C CA . GLU F 1 8 ? 27.981 50.331 110.400 1.00 23.29 8 GLU F CA 1
ATOM 1646 C C . GLU F 1 8 ? 26.552 50.423 109.878 1.00 23.37 8 GLU F C 1
ATOM 1647 O O . GLU F 1 8 ? 25.650 50.789 110.634 1.00 26.67 8 GLU F O 1
ATOM 1677 N N . LYS F 1 10 ? 28.013 50.934 103.549 1.00 26.55 10 LYS F N 1
ATOM 1678 C CA . LYS F 1 10 ? 28.943 50.164 102.747 1.00 28.95 10 LYS F CA 1
ATOM 1679 C C . LYS F 1 10 ? 29.665 49.120 103.558 1.00 22.25 10 LYS F C 1
ATOM 1680 O O . LYS F 1 10 ? 29.875 49.296 104.756 1.00 24.22 10 LYS F O 1
ATOM 1699 N N . VAL F 1 11 ? 29.966 47.998 102.913 1.00 20.99 11 VAL F N 1
ATOM 1700 C CA . VAL F 1 11 ? 30.769 46.936 103.502 1.00 25.30 11 VAL F CA 1
ATOM 1701 C C . VAL F 1 11 ? 32.228 47.184 103.152 1.00 24.30 11 VAL F C 1
ATOM 1702 O O . VAL F 1 11 ? 32.609 47.182 101.970 1.00 24.74 11 VAL F O 1
ATOM 1715 N N . THR F 1 12 ? 33.030 47.434 104.170 1.00 26.77 12 THR F N 1
ATOM 1716 C CA . THR F 1 12 ? 34.463 47.616 103.975 1.00 26.10 12 THR F CA 1
ATOM 1717 C C . THR F 1 12 ? 35.198 46.291 104.171 1.00 23.63 12 THR F C 1
ATOM 1718 O O . THR F 1 12 ? 35.056 45.656 105.230 1.00 24.10 12 THR F O 1
ATOM 1742 N N . THR F 1 14 ? 38.958 44.657 104.888 1.00 26.98 14 THR F N 1
ATOM 1743 C CA . THR F 1 14 ? 40.316 44.986 105.261 1.00 38.09 14 THR F CA 1
ATOM 1744 C C . THR F 1 14 ? 41.092 43.713 105.558 1.00 46.39 14 THR F C 1
ATOM 1745 O O . THR F 1 14 ? 40.554 42.763 106.128 1.00 47.21 14 THR F O 1
ATOM 1756 N N . VAL F 1 15 ? 42.359 43.706 105.138 1.00 43.48 15 VAL F N 1
ATOM 1757 C CA . VAL F 1 15 ? 43.276 42.595 105.354 1.00 42.81 15 VAL F CA 1
ATOM 1758 C C . VAL F 1 15 ? 44.387 43.044 106.297 1.00 49.75 15 VAL F C 1
ATOM 1759 O O . VAL F 1 15 ? 45.396 43.580 105.846 1.00 66.92 15 VAL F O 1
ATOM 1772 N N . LYS F 1 16 ? 44.198 42.846 107.611 1.00 53.30 16 LYS F N 1
ATOM 1773 C CA . LYS F 1 16 ? 45.070 43.201 108.733 1.00 63.63 16 LYS F CA 1
ATOM 1774 C C . LYS F 1 16 ? 45.658 42.006 109.481 1.00 73.97 16 LYS F C 1
ATOM 1775 O O . LYS F 1 16 ? 45.064 41.503 110.443 1.00 64.93 16 LYS F O 1
ATOM 1811 N N A TYR G 1 2 ? 1.338 14.749 80.710 0.46 21.45 2 TYR G N 1
ATOM 1812 N N B TYR G 1 2 ? 1.300 14.787 80.718 0.54 20.89 2 TYR G N 1
ATOM 1813 C CA A TYR G 1 2 ? 0.987 13.364 80.937 0.46 17.78 2 TYR G CA 1
ATOM 1814 C CA B TYR G 1 2 ? 0.869 13.396 80.857 0.54 17.84 2 TYR G CA 1
ATOM 1815 C C A TYR G 1 2 ? 1.303 12.544 79.697 0.46 16.38 2 TYR G C 1
ATOM 1816 C C B TYR G 1 2 ? 1.481 12.590 79.726 0.54 17.13 2 TYR G C 1
ATOM 1817 O O A TYR G 1 2 ? 1.300 13.037 78.551 0.46 16.76 2 TYR G O 1
ATOM 1818 O O B TYR G 1 2 ? 1.847 13.155 78.678 0.54 20.13 2 TYR G O 1
ATOM 1853 N N . LEU G 1 3 ? 1.599 11.286 79.955 1.00 19.10 3 LEU G N 1
ATOM 1854 C CA . LEU G 1 3 ? 1.825 10.315 78.898 1.00 23.21 3 LEU G CA 1
ATOM 1855 C C . LEU G 1 3 ? 0.453 9.687 78.697 1.00 16.21 3 LEU G C 1
ATOM 1856 O O . LEU G 1 3 ? -0.206 9.299 79.672 1.00 18.69 3 LEU G O 1
ATOM 1872 N N A LEU G 1 4 ? 0.001 9.605 77.443 0.39 16.32 4 LEU G N 1
ATOM 1873 N N B LEU G 1 4 ? 0.060 9.552 77.435 0.61 16.67 4 LEU G N 1
ATOM 1874 C CA A LEU G 1 4 ? -1.304 9.052 77.100 0.39 16.54 4 LEU G CA 1
ATOM 1875 C CA B LEU G 1 4 ? -1.251 9.091 77.032 0.61 16.84 4 LEU G CA 1
ATOM 1876 C C A LEU G 1 4 ? -1.208 8.061 75.952 0.39 16.43 4 LEU G C 1
ATOM 1877 C C B LEU G 1 4 ? -1.106 8.011 75.967 0.61 15.93 4 LEU G C 1
ATOM 1878 O O A LEU G 1 4 ? -0.658 8.375 74.900 0.39 20.30 4 LEU G O 1
ATOM 1879 O O B LEU G 1 4 ? -0.377 8.200 75.000 0.61 20.64 4 LEU G O 1
ATOM 1930 N N . TYR G 1 6 ? -3.956 6.057 73.645 1.00 17.23 6 TYR G N 1
ATOM 1931 C CA . TYR G 1 6 ? -5.400 6.069 73.438 1.00 16.78 6 TYR G CA 1
ATOM 1932 C C . TYR G 1 6 ? -5.792 5.389 72.141 1.00 17.97 6 TYR G C 1
ATOM 1933 O O . TYR G 1 6 ? -5.020 5.282 71.178 1.00 19.65 6 TYR G O 1
ATOM 1951 N N . THR G 1 7 ? -7.014 4.898 72.131 1.00 19.17 7 THR G N 1
ATOM 1952 C CA . THR G 1 7 ? -7.538 4.287 70.927 1.00 22.48 7 THR G CA 1
ATOM 1953 C C . THR G 1 7 ? -9.051 4.301 70.930 1.00 24.58 7 THR G C 1
ATOM 1954 O O . THR G 1 7 ? -9.666 4.362 71.995 1.00 21.42 7 THR G O 1
ATOM 1965 N N . GLU G 1 8 ? -9.649 4.324 69.746 1.00 26.88 8 GLU G N 1
ATOM 1966 C CA . GLU G 1 8 ? -11.097 4.116 69.614 1.00 24.48 8 GLU G CA 1
ATOM 1967 C C . GLU G 1 8 ? -11.411 2.688 69.246 1.00 23.31 8 GLU G C 1
ATOM 1968 O O . GLU G 1 8 ? -12.601 2.346 69.096 1.00 24.81 8 GLU G O 1
ATOM 1998 N N . LYS G 1 10 ? -5.930 1.250 66.195 1.00 32.33 10 LYS G N 1
ATOM 1999 C CA . LYS G 1 10 ? -4.541 1.424 66.604 1.00 23.98 10 LYS G CA 1
ATOM 2000 C C . LYS G 1 10 ? -4.437 2.170 67.896 1.00 20.07 10 LYS G C 1
ATOM 2001 O O . LYS G 1 10 ? -5.269 3.013 68.202 1.00 24.38 10 LYS G O 1
ATOM 2020 N N . VAL G 1 11 ? -3.360 1.873 68.629 1.00 20.00 11 VAL G N 1
ATOM 2021 C CA . VAL G 1 11 ? -3.009 2.577 69.838 1.00 20.26 11 VAL G CA 1
ATOM 2022 C C . VAL G 1 11 ? -2.088 3.720 69.473 1.00 20.65 11 VAL G C 1
ATOM 2023 O O . VAL G 1 11 ? -1.071 3.528 68.800 1.00 26.33 11 VAL G O 1
ATOM 2036 N N . THR G 1 12 ? -2.494 4.925 69.861 1.00 20.14 12 THR G N 1
ATOM 2037 C CA . THR G 1 12 ? -1.749 6.136 69.546 1.00 20.48 12 THR G CA 1
ATOM 2038 C C . THR G 1 12 ? -1.071 6.576 70.826 1.00 17.76 12 THR G C 1
ATOM 2039 O O . THR G 1 12 ? -1.743 6.650 71.820 1.00 19.38 12 THR G O 1
ATOM 2063 N N . THR G 1 14 ? 1.031 9.672 72.895 1.00 22.09 14 THR G N 1
ATOM 2064 C CA . THR G 1 14 ? 1.404 11.071 72.876 1.00 22.18 14 THR G CA 1
ATOM 2065 C C . THR G 1 14 ? 1.854 11.504 74.262 1.00 20.42 14 THR G C 1
ATOM 2066 O O . THR G 1 14 ? 1.546 10.852 75.258 1.00 21.03 14 THR G O 1
ATOM 2077 N N . VAL G 1 15 ? 2.582 12.606 74.281 1.00 24.89 15 VAL G N 1
ATOM 2078 C CA . VAL G 1 15 ? 2.947 13.280 75.512 1.00 25.29 15 VAL G CA 1
ATOM 2079 C C . VAL G 1 15 ? 2.348 14.641 75.429 1.00 26.59 15 VAL G C 1
ATOM 2080 O O . VAL G 1 15 ? 2.672 15.417 74.523 1.00 28.73 15 VAL G O 1
ATOM 2093 N N . LYS G 1 16 ? 1.548 14.950 76.389 1.00 21.92 16 LYS G N 1
ATOM 2094 C CA . LYS G 1 16 ? 0.900 16.226 76.415 1.00 25.90 16 LYS G CA 1
ATOM 2095 C C . LYS G 1 16 ? 1.289 16.987 77.681 1.00 29.03 16 LYS G C 1
ATOM 2096 O O . LYS G 1 16 ? 0.710 16.795 78.726 1.00 26.12 16 LYS G O 1
#

Foldseek 3Di:
DDDDDCVDDDDD/DDADDCVPDDDD/DDADDCVPDDDD/DDDDDCVPDDDD/DDADDCPGDDDD/DAADDCVGDDDD/DDADDCVPDDDD

Solvent-accessible surface area: 10721 Å² total

Secondary structure (DSSP, 8-state):
-B--B-----B-/-B--B-----B-/-B--------B-/-B--------B-/-B--------B-/-B--------B-/-B--------B-

Sequence (84 aa):
YLLYTEKVTTVKYLLYYTEKVTTVKYYLLLYTEKVTTVKYYLLLYTEKVTTVKYLLYTEKVTTVKYLLYTEKVTTVKYYLLLYTEKVTTVK

B-factor: mean 34.81, std 16.54, range [14.45, 100.82]